Protein AF-A0A6I6HIT9-F1 (afdb_monomer)

Structure (mmCIF, N/CA/C/O backbone):
data_AF-A0A6I6HIT9-F1
#
_entry.id   AF-A0A6I6HIT9-F1
#
loop_
_atom_site.group_PDB
_atom_site.id
_atom_site.type_symbol
_atom_site.label_atom_id
_atom_site.label_alt_id
_atom_site.label_comp_id
_atom_site.label_asym_id
_atom_site.label_entity_id
_atom_site.label_seq_id
_atom_site.pdbx_PDB_ins_code
_atom_site.Cartn_x
_atom_site.Cartn_y
_atom_site.Cartn_z
_atom_site.occupancy
_atom_site.B_iso_or_equiv
_atom_site.auth_seq_id
_atom_site.auth_comp_id
_atom_site.auth_asym_id
_atom_site.auth_atom_id
_atom_site.pdbx_PDB_model_num
ATOM 1 N N . MET A 1 1 ? 0.908 -7.515 -11.538 1.00 87.12 1 MET A N 1
ATOM 2 C CA . MET A 1 1 ? 1.543 -8.220 -10.404 1.0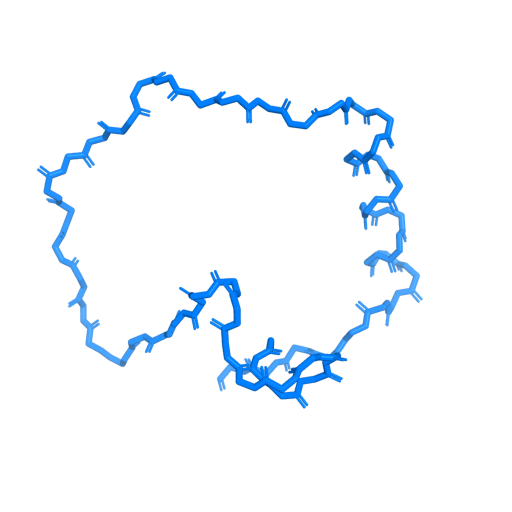0 87.12 1 MET A CA 1
ATOM 3 C C . MET A 1 1 ? 1.500 -9.720 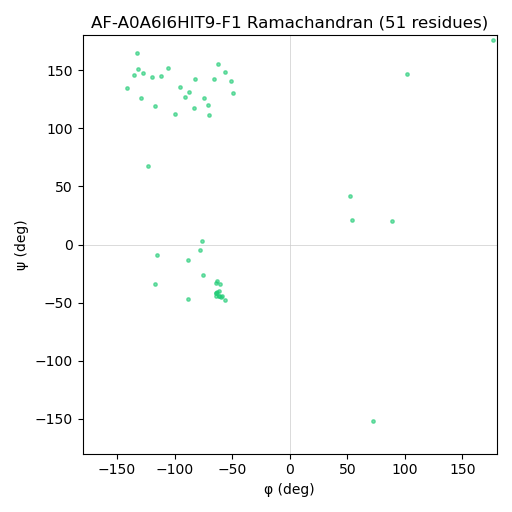-10.623 1.00 87.12 1 MET A C 1
ATOM 5 O O . MET A 1 1 ? 2.557 -10.302 -10.831 1.00 87.12 1 MET A O 1
ATOM 9 N N . THR A 1 2 ? 0.304 -10.309 -10.637 1.00 93.75 2 THR A N 1
ATOM 10 C CA . THR A 1 2 ? 0.075 -11.734 -10.912 1.00 93.75 2 THR A CA 1
ATOM 11 C C . THR A 1 2 ? 0.796 -12.192 -12.173 1.00 93.75 2 THR A C 1
ATOM 13 O O . THR A 1 2 ? 0.706 -11.505 -13.192 1.00 93.75 2 THR A O 1
ATOM 16 N N . ASP A 1 3 ? 1.539 -13.293 -12.069 1.00 94.75 3 ASP A N 1
ATOM 17 C CA . ASP A 1 3 ? 2.268 -13.930 -13.174 1.00 94.75 3 ASP A CA 1
ATOM 18 C C . ASP A 1 3 ? 3.225 -13.003 -13.957 1.00 94.75 3 ASP A C 1
ATOM 20 O O . ASP A 1 3 ? 3.587 -13.291 -15.094 1.00 94.75 3 ASP A O 1
ATOM 24 N N . LYS A 1 4 ? 3.663 -11.870 -13.378 1.00 92.25 4 LYS A N 1
ATOM 25 C CA . LYS A 1 4 ? 4.624 -10.957 -14.036 1.00 92.25 4 LYS A CA 1
ATOM 26 C C . LYS A 1 4 ? 6.081 -11.325 -13.750 1.00 92.25 4 LYS A C 1
ATOM 28 O O . LYS A 1 4 ? 6.895 -11.339 -14.663 1.00 92.25 4 LYS A O 1
ATOM 33 N N . LYS A 1 5 ? 6.419 -11.585 -12.481 1.00 91.94 5 LYS A N 1
ATOM 34 C CA . LYS A 1 5 ? 7.779 -11.973 -12.045 1.00 91.94 5 LYS A CA 1
ATOM 35 C C . LYS A 1 5 ? 7.827 -13.371 -11.428 1.00 91.94 5 LYS A C 1
ATOM 37 O O . LYS A 1 5 ? 8.823 -14.068 -11.574 1.00 91.94 5 LYS A O 1
ATOM 42 N N . PHE A 1 6 ? 6.763 -13.759 -10.731 1.00 96.06 6 PHE A N 1
ATOM 43 C CA . PHE A 1 6 ? 6.620 -15.046 -10.055 1.00 96.06 6 PHE A CA 1
ATOM 44 C C . PHE A 1 6 ? 5.256 -15.652 -10.405 1.00 96.06 6 PHE A C 1
ATOM 46 O O . PHE A 1 6 ? 4.327 -14.874 -10.648 1.00 96.06 6 PHE A O 1
ATOM 53 N N . PRO A 1 7 ? 5.126 -16.993 -10.415 1.00 97.31 7 PRO A N 1
ATOM 54 C CA . PRO A 1 7 ? 3.857 -17.655 -10.692 1.00 97.31 7 PRO A CA 1
ATOM 55 C C . PRO A 1 7 ? 2.816 -17.366 -9.599 1.00 97.31 7 PRO A C 1
ATOM 57 O O . PRO A 1 7 ? 3.129 -17.316 -8.406 1.00 97.31 7 PRO A O 1
ATOM 60 N N . GLY A 1 8 ? 1.564 -17.199 -10.015 1.00 96.75 8 GLY A N 1
ATOM 61 C CA . GLY A 1 8 ? 0.418 -16.880 -9.175 1.00 96.75 8 GLY A CA 1
ATOM 62 C C . GLY A 1 8 ? 0.413 -15.440 -8.656 1.00 96.75 8 GLY A C 1
ATOM 63 O O . GLY A 1 8 ? 0.952 -14.515 -9.268 1.00 96.75 8 GLY A O 1
ATOM 64 N N . ASN A 1 9 ? -0.216 -15.248 -7.489 1.00 97.06 9 ASN A N 1
ATOM 65 C CA . ASN A 1 9 ? -0.322 -13.952 -6.805 1.00 97.06 9 ASN A CA 1
ATOM 66 C C . ASN A 1 9 ? 0.251 -13.993 -5.372 1.00 97.06 9 ASN A C 1
ATOM 68 O O . ASN A 1 9 ? -0.509 -13.861 -4.407 1.00 97.06 9 ASN A O 1
ATOM 72 N N . PRO A 1 10 ? 1.577 -14.169 -5.192 1.00 97.12 10 PRO A N 1
ATOM 73 C CA . PRO A 1 10 ? 2.17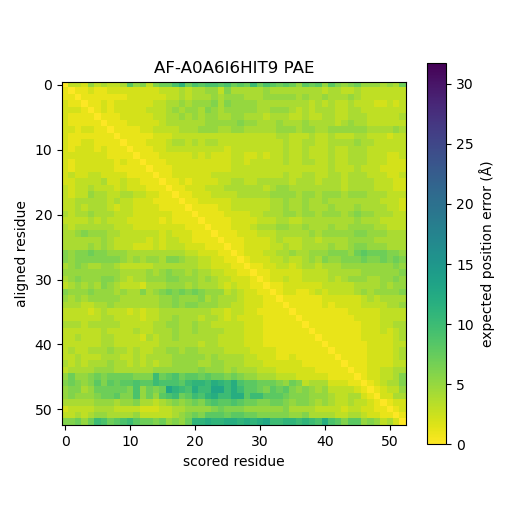5 -14.279 -3.859 1.00 97.12 10 PRO A CA 1
ATOM 74 C C . PRO A 1 10 ? 1.947 -13.039 -2.988 1.00 97.12 10 PRO A C 1
ATOM 76 O O . PRO A 1 10 ? 1.747 -13.157 -1.783 1.00 97.12 10 PRO A O 1
ATOM 79 N N . THR A 1 11 ? 1.919 -11.849 -3.600 1.00 95.25 11 THR A N 1
ATOM 80 C CA . THR A 1 11 ? 1.673 -10.573 -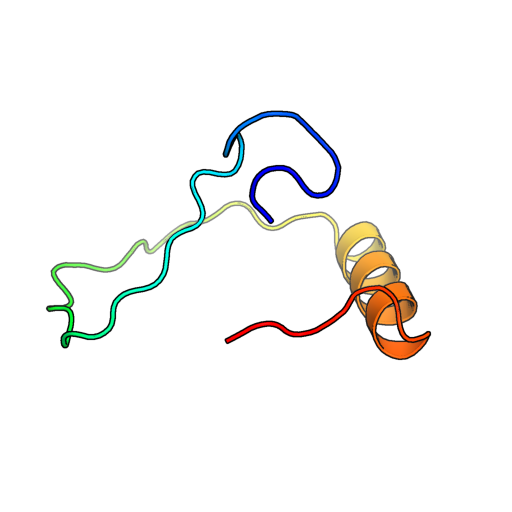2.907 1.00 95.25 11 THR A CA 1
ATOM 81 C C . THR A 1 11 ? 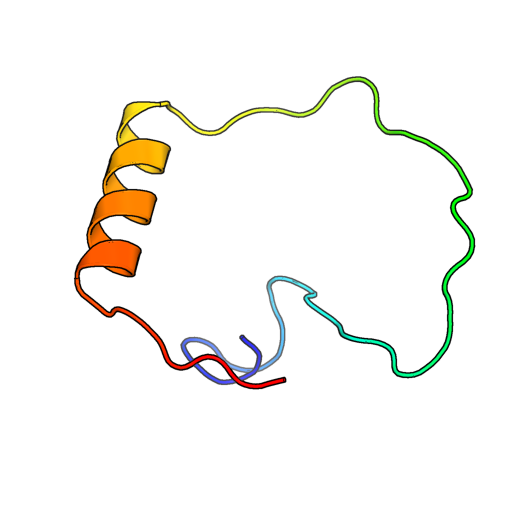0.201 -10.335 -2.583 1.00 95.25 11 THR A C 1
ATOM 83 O O . THR A 1 11 ? -0.117 -9.335 -1.945 1.00 95.25 11 THR A O 1
ATOM 86 N N . ARG A 1 12 ? -0.701 -11.223 -3.027 1.00 96.44 12 ARG A N 1
ATOM 87 C CA . ARG A 1 12 ? -2.151 -11.146 -2.789 1.00 96.44 12 ARG A CA 1
ATOM 88 C C . ARG A 1 12 ? -2.746 -9.790 -3.185 1.00 96.44 12 ARG A C 1
ATOM 90 O O . ARG A 1 12 ? -3.574 -9.228 -2.477 1.00 96.44 12 ARG A O 1
ATOM 97 N N . SER A 1 13 ? -2.311 -9.252 -4.322 1.00 95.19 13 SER A N 1
ATOM 98 C CA . SER A 1 13 ? -2.807 -7.976 -4.847 1.00 95.19 13 SER A CA 1
ATOM 99 C C . SER A 1 13 ? -4.057 -8.196 -5.706 1.00 95.19 13 SER A C 1
ATOM 101 O O . SER A 1 13 ? -4.045 -9.053 -6.589 1.00 95.19 13 SER A O 1
ATOM 103 N N . TYR A 1 14 ? -5.121 -7.422 -5.478 1.00 95.31 14 TYR A N 1
ATOM 104 C CA . TYR A 1 14 ? -6.406 -7.540 -6.185 1.00 95.31 14 TYR A CA 1
ATOM 105 C C . TYR A 1 14 ? -6.919 -6.172 -6.652 1.00 95.31 14 TYR A C 1
ATOM 107 O O . TYR A 1 14 ? -6.459 -5.136 -6.176 1.00 95.31 14 TYR A O 1
ATOM 115 N N . ARG A 1 15 ? -7.898 -6.174 -7.565 1.00 95.50 15 ARG A N 1
ATOM 116 C CA . ARG A 1 15 ? -8.651 -4.986 -8.003 1.00 95.50 15 ARG A CA 1
ATOM 117 C C . ARG A 1 15 ? -10.146 -5.305 -8.077 1.00 95.50 15 ARG A C 1
ATOM 119 O O . ARG A 1 15 ? -10.503 -6.427 -8.431 1.00 95.50 15 ARG A O 1
ATOM 126 N N . SER A 1 16 ? -11.004 -4.331 -7.767 1.00 96.38 16 SER A N 1
ATOM 127 C CA . SER A 1 16 ? -12.470 -4.462 -7.811 1.00 96.38 16 SER A CA 1
ATOM 128 C C . SER A 1 16 ? -13.075 -3.470 -8.802 1.00 96.38 16 SER A C 1
ATOM 130 O O . SER A 1 16 ? -12.612 -2.337 -8.903 1.00 96.38 16 SER A O 1
ATOM 132 N N . ARG A 1 17 ? -14.137 -3.886 -9.503 1.00 97.50 17 ARG A N 1
ATOM 133 C CA . ARG A 1 17 ? -15.001 -2.990 -10.297 1.00 97.50 17 ARG A CA 1
ATOM 134 C C . ARG A 1 17 ? -16.149 -2.388 -9.482 1.00 97.50 17 ARG A C 1
ATOM 136 O O . ARG A 1 17 ? -16.806 -1.466 -9.949 1.00 97.50 17 ARG A O 1
ATOM 143 N N . HIS A 1 18 ? -16.399 -2.920 -8.289 1.00 97.94 18 HIS A N 1
ATOM 144 C CA . HIS A 1 18 ? -17.454 -2.466 -7.390 1.00 97.94 18 HIS A CA 1
ATOM 145 C C . HIS A 1 18 ? -16.867 -1.685 -6.209 1.00 97.94 18 HIS A C 1
ATOM 147 O O . HIS A 1 18 ? -15.731 -1.968 -5.806 1.00 97.94 18 HIS A O 1
ATOM 153 N N . PRO A 1 19 ? -17.632 -0.747 -5.622 1.00 98.19 19 PRO A N 1
ATOM 154 C CA . PRO A 1 19 ? -17.224 -0.039 -4.414 1.00 98.19 19 PRO A CA 1
ATOM 155 C C . PRO A 1 19 ? -16.895 -0.993 -3.259 1.00 98.19 19 PRO A C 1
ATOM 157 O O . PRO A 1 19 ? -17.510 -2.051 -3.119 1.00 98.19 19 PRO A O 1
ATOM 160 N N . LEU A 1 20 ? -15.949 -0.590 -2.409 1.00 97.69 20 LEU A N 1
ATOM 161 C CA . LEU A 1 20 ? -15.574 -1.309 -1.191 1.00 97.69 20 LEU A CA 1
ATOM 162 C C . LEU A 1 20 ? -15.990 -0.498 0.043 1.00 97.69 20 LEU A C 1
ATOM 164 O O . LEU A 1 20 ? -15.929 0.731 0.030 1.00 97.69 20 LEU A O 1
ATOM 168 N N . LYS A 1 21 ? -16.395 -1.184 1.117 1.00 98.25 21 LYS A N 1
ATOM 169 C CA . LYS A 1 21 ? -16.694 -0.567 2.418 1.00 98.25 21 LYS A CA 1
ATOM 170 C C . LYS A 1 21 ? -15.434 -0.563 3.287 1.00 98.25 21 LYS A C 1
ATOM 172 O O . LYS A 1 21 ? -14.850 -1.622 3.503 1.00 98.25 21 LYS A O 1
ATOM 177 N N . VAL A 1 22 ? -15.045 0.597 3.817 1.00 97.69 22 VAL A N 1
ATOM 178 C CA . VAL A 1 22 ? -13.992 0.696 4.843 1.00 97.69 22 VAL A CA 1
ATOM 179 C C . VAL A 1 22 ? -14.563 0.203 6.174 1.00 97.69 22 VAL A C 1
ATOM 181 O O . VAL A 1 22 ? -15.625 0.659 6.594 1.00 97.69 22 VAL A O 1
ATOM 184 N N . VAL A 1 23 ? -13.894 -0.760 6.810 1.00 98.25 23 VAL A N 1
ATOM 185 C CA . VAL A 1 23 ? -14.378 -1.421 8.041 1.00 98.25 23 VAL A CA 1
ATOM 186 C C . VAL A 1 23 ? -13.496 -1.174 9.264 1.00 98.25 23 VAL A C 1
ATOM 188 O O . VAL A 1 23 ? -13.889 -1.519 10.371 1.00 98.25 23 VAL A O 1
ATOM 191 N N . GLY A 1 24 ? -12.322 -0.580 9.072 1.00 98.25 24 GLY A N 1
ATOM 192 C CA . GLY A 1 24 ? -11.363 -0.291 10.128 1.00 98.25 24 GLY A CA 1
ATOM 193 C C . GLY A 1 24 ? -10.083 0.307 9.556 1.00 98.25 24 GLY A C 1
ATOM 194 O O . GLY A 1 24 ? -9.926 0.402 8.336 1.00 98.25 24 GLY A O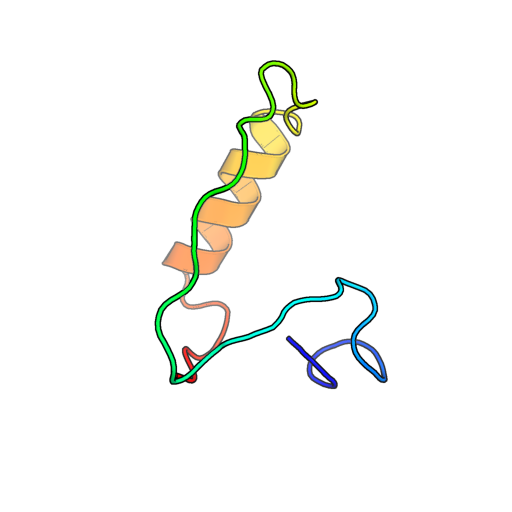 1
ATOM 195 N N . GLU A 1 25 ? -9.182 0.684 10.453 1.00 98.12 25 GLU A N 1
ATOM 196 C CA . GLU A 1 25 ? -7.868 1.252 10.166 1.00 98.12 25 GLU A CA 1
ATOM 197 C C . GLU A 1 25 ? -6.802 0.455 10.924 1.00 98.12 25 GLU A C 1
ATOM 199 O O . GLU A 1 25 ? -7.066 -0.086 11.998 1.00 98.12 25 GLU A O 1
ATOM 204 N N . ILE A 1 26 ? -5.606 0.351 10.345 1.00 97.38 26 ILE A N 1
ATOM 205 C CA . ILE A 1 26 ? -4.444 -0.217 11.028 1.00 97.38 26 ILE A CA 1
ATOM 206 C C . ILE A 1 26 ? -3.597 0.957 11.517 1.00 97.38 26 ILE A C 1
ATOM 208 O O . ILE A 1 26 ? -3.023 1.673 10.702 1.00 97.38 26 ILE A O 1
ATOM 212 N N . GLU A 1 27 ? -3.511 1.137 12.834 1.00 97.19 27 GLU A N 1
ATOM 213 C CA . GLU A 1 27 ? -2.803 2.274 13.446 1.00 97.19 27 GLU A CA 1
ATOM 214 C C . GLU A 1 27 ? -1.274 2.136 13.398 1.00 97.19 27 GLU A C 1
ATOM 216 O O . GLU A 1 27 ? -0.551 3.131 13.406 1.00 97.19 27 GLU A O 1
ATOM 221 N N . SER A 1 28 ? -0.763 0.903 13.353 1.00 96.56 28 SER A N 1
ATOM 222 C CA . SER A 1 28 ? 0.670 0.618 13.351 1.00 96.56 28 SER A CA 1
ATOM 223 C C . SER A 1 28 ? 1.052 -0.324 12.215 1.00 96.56 28 SER A C 1
ATOM 225 O O . SER A 1 2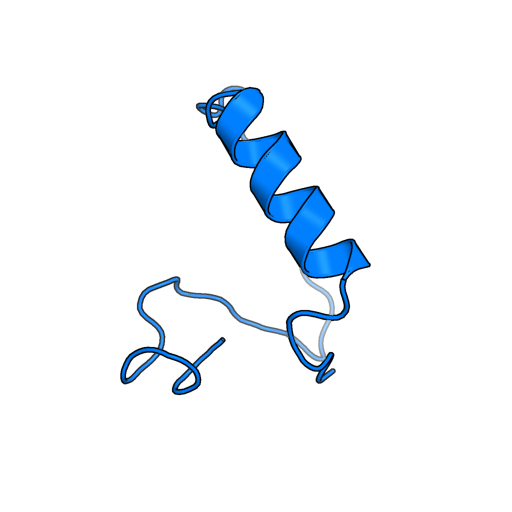8 ? 0.501 -1.411 12.044 1.00 96.56 28 SER A O 1
ATOM 227 N N . TRP A 1 29 ? 2.026 0.107 11.417 1.00 95.75 29 TRP A N 1
ATOM 228 C CA . TRP A 1 29 ? 2.568 -0.672 10.314 1.00 95.75 29 TRP A CA 1
ATOM 229 C C . TRP A 1 29 ? 4.077 -0.478 10.235 1.00 95.75 29 TRP A C 1
ATOM 231 O O . TRP A 1 29 ? 4.573 0.647 10.309 1.00 95.75 29 TRP A O 1
ATOM 241 N N . GLU A 1 30 ? 4.812 -1.572 10.070 1.00 96.12 30 GLU A N 1
ATOM 242 C CA . GLU A 1 30 ? 6.261 -1.517 9.923 1.00 96.12 30 GLU A CA 1
ATOM 243 C C . GLU A 1 30 ? 6.633 -0.930 8.558 1.00 96.12 30 GLU A C 1
ATOM 245 O O . GLU A 1 30 ? 6.277 -1.450 7.495 1.00 96.12 30 GLU A O 1
ATOM 250 N N . THR A 1 31 ? 7.355 0.186 8.576 1.00 94.88 31 THR A N 1
ATOM 251 C CA . THR A 1 31 ? 7.851 0.812 7.355 1.00 94.88 31 THR A CA 1
ATOM 252 C C . THR A 1 31 ? 9.127 0.132 6.887 1.00 94.88 31 THR A C 1
ATOM 254 O O . THR A 1 31 ? 10.006 -0.172 7.691 1.00 94.88 31 THR A O 1
ATOM 257 N N . PHE A 1 32 ? 9.288 -0.004 5.574 1.00 96.44 32 PHE A N 1
ATOM 258 C CA . PHE A 1 32 ? 10.585 -0.356 5.004 1.00 96.44 32 PHE A CA 1
ATOM 259 C C . PHE A 1 32 ? 11.635 0.722 5.293 1.00 96.44 32 PHE A C 1
ATOM 261 O O . PHE A 1 32 ? 11.307 1.903 5.428 1.00 96.44 32 PHE A O 1
ATOM 268 N N . ASP A 1 33 ? 12.905 0.314 5.294 1.00 97.31 33 ASP A N 1
ATOM 269 C CA . ASP A 1 33 ? 14.035 1.238 5.365 1.00 97.31 33 ASP A CA 1
ATOM 270 C C . ASP A 1 33 ? 13.928 2.359 4.312 1.00 97.31 33 ASP A C 1
ATOM 272 O O . ASP A 1 33 ? 13.552 2.147 3.152 1.00 97.31 33 ASP A O 1
ATOM 276 N N . ALA A 1 34 ? 14.300 3.576 4.708 1.00 97.25 34 ALA A N 1
ATOM 277 C CA . ALA A 1 34 ? 14.166 4.749 3.857 1.00 97.25 34 ALA A CA 1
ATOM 278 C C . ALA A 1 34 ? 15.035 4.663 2.589 1.00 97.25 34 ALA A C 1
ATOM 280 O O . ALA A 1 34 ? 14.638 5.174 1.540 1.00 97.25 34 ALA A O 1
ATOM 281 N N . GLY A 1 35 ? 16.210 4.026 2.657 1.00 98.12 35 GLY A N 1
ATOM 282 C CA . GLY A 1 35 ? 17.066 3.768 1.499 1.00 98.12 35 GLY A CA 1
ATOM 283 C C . GLY A 1 35 ? 16.403 2.839 0.493 1.00 98.12 35 GLY A C 1
ATOM 284 O O . GLY A 1 35 ? 16.374 3.146 -0.701 1.00 98.12 35 GLY A O 1
ATOM 285 N N . PHE A 1 36 ? 15.779 1.771 0.984 1.00 97.56 36 PHE A N 1
ATOM 286 C CA . PHE A 1 36 ? 15.005 0.856 0.151 1.00 97.56 36 PHE A CA 1
ATOM 287 C C . PHE A 1 36 ? 13.840 1.564 -0.561 1.00 97.56 36 PHE A C 1
ATOM 289 O O . PHE A 1 36 ? 13.668 1.419 -1.773 1.00 97.56 36 PHE A O 1
ATOM 296 N N . VAL A 1 37 ? 13.080 2.404 0.152 1.00 96.88 37 VAL A N 1
ATOM 297 C CA . VAL A 1 37 ? 11.972 3.177 -0.442 1.00 96.88 37 VAL A CA 1
ATOM 298 C C . VAL A 1 37 ? 12.469 4.154 -1.511 1.00 96.88 37 VAL A C 1
ATOM 300 O O . VAL A 1 37 ? 11.837 4.286 -2.563 1.00 96.88 37 VAL A O 1
ATOM 303 N N . ARG A 1 38 ? 13.600 4.836 -1.279 1.00 97.81 38 ARG A N 1
ATOM 304 C CA . ARG A 1 38 ? 14.198 5.746 -2.273 1.00 97.81 38 ARG A CA 1
ATOM 305 C C . ARG A 1 38 ? 14.582 5.013 -3.555 1.00 97.81 38 ARG A C 1
ATOM 307 O O . ARG A 1 38 ? 14.273 5.497 -4.640 1.00 97.81 38 ARG A O 1
ATOM 314 N N . GLU A 1 39 ? 15.196 3.842 -3.432 1.00 97.50 39 GLU A N 1
ATOM 315 C CA . GLU A 1 39 ? 15.593 3.033 -4.585 1.00 97.50 39 GLU A CA 1
ATOM 316 C C . GLU A 1 39 ? 14.380 2.545 -5.391 1.00 97.50 39 GLU A C 1
ATOM 318 O O . GLU A 1 39 ? 14.376 2.632 -6.619 1.00 97.50 39 GLU A O 1
ATOM 323 N N . LEU A 1 40 ? 13.311 2.101 -4.720 1.00 95.50 40 LEU A N 1
ATOM 324 C CA . LEU A 1 40 ? 12.066 1.734 -5.401 1.00 95.50 40 LEU A CA 1
ATOM 325 C C . LEU A 1 40 ? 11.478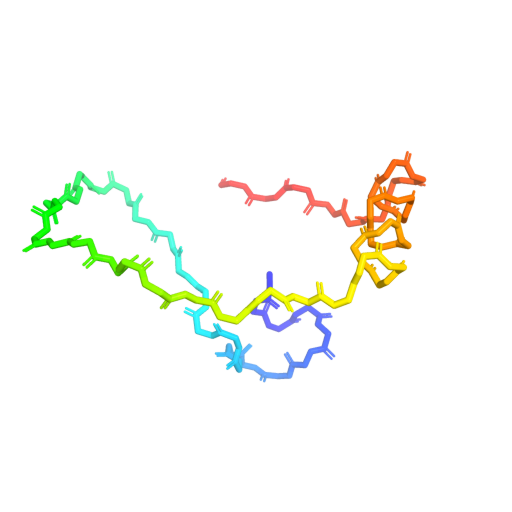 2.909 -6.193 1.00 95.50 40 LEU A C 1
ATOM 327 O O . LEU A 1 40 ? 11.089 2.733 -7.348 1.00 95.50 40 LEU A O 1
ATOM 331 N N . ARG A 1 41 ? 11.445 4.112 -5.601 1.00 95.81 41 ARG A N 1
ATOM 332 C CA . ARG A 1 41 ? 10.955 5.326 -6.276 1.00 95.81 41 ARG A CA 1
ATOM 333 C C . ARG A 1 41 ? 11.789 5.670 -7.508 1.00 95.81 41 ARG A C 1
ATOM 335 O O . ARG A 1 41 ? 11.205 5.945 -8.554 1.00 95.81 41 ARG A O 1
ATOM 342 N N . ARG A 1 42 ? 13.121 5.594 -7.407 1.00 97.56 42 ARG A N 1
ATOM 343 C CA . ARG A 1 42 ? 14.041 5.837 -8.530 1.00 97.56 42 ARG A CA 1
ATOM 344 C C . ARG A 1 42 ? 13.730 4.921 -9.716 1.00 97.56 42 ARG A C 1
ATOM 346 O O . ARG A 1 42 ? 13.562 5.399 -10.830 1.00 97.56 42 ARG A O 1
ATOM 353 N N . ARG A 1 43 ? 13.562 3.616 -9.476 1.00 95.06 43 ARG A N 1
ATOM 354 C CA . ARG A 1 43 ? 13.257 2.646 -10.548 1.00 95.06 43 ARG A CA 1
ATOM 355 C C . ARG A 1 43 ? 11.937 2.929 -11.256 1.00 95.06 43 ARG A C 1
ATOM 357 O O . ARG A 1 43 ? 11.852 2.786 -12.471 1.00 95.06 43 ARG A O 1
ATOM 364 N N . VAL A 1 44 ? 10.903 3.318 -10.509 1.00 94.38 44 VAL A N 1
ATOM 365 C CA . VAL A 1 44 ? 9.609 3.690 -11.104 1.00 94.38 44 VAL A CA 1
ATOM 366 C C . VAL A 1 44 ? 9.762 4.936 -11.980 1.00 94.38 44 VAL A C 1
ATOM 368 O O . VAL A 1 44 ? 9.229 4.965 -13.084 1.00 94.38 44 VAL A O 1
ATOM 371 N N . GLN A 1 45 ? 10.531 5.935 -11.533 1.00 95.19 45 GLN A N 1
ATOM 372 C CA . GLN A 1 45 ? 10.821 7.142 -12.321 1.00 95.19 45 GLN A CA 1
ATOM 373 C C . GLN A 1 45 ? 11.606 6.843 -13.606 1.00 95.19 45 GLN A C 1
ATOM 375 O O . GLN A 1 45 ? 11.400 7.509 -14.613 1.00 95.19 45 GLN A O 1
ATOM 380 N N . GLU A 1 46 ? 12.453 5.814 -13.595 1.00 96.56 46 GLU A N 1
ATOM 381 C CA . GLU A 1 46 ? 13.187 5.321 -14.771 1.00 96.56 46 GLU A CA 1
ATOM 382 C C . GLU A 1 46 ? 12.316 4.506 -15.744 1.00 96.56 46 GLU A C 1
ATOM 384 O O . GLU A 1 46 ? 12.814 4.004 -16.750 1.00 96.56 46 GLU A O 1
ATOM 389 N N . GLY A 1 47 ? 11.012 4.380 -15.474 1.00 90.62 47 GLY A N 1
ATOM 390 C CA . GLY A 1 47 ? 10.059 3.707 -16.356 1.00 90.62 47 GLY A CA 1
ATOM 391 C C . GLY A 1 47 ? 9.924 2.206 -16.104 1.00 90.62 47 GLY A C 1
ATOM 392 O O . GLY A 1 47 ? 9.473 1.468 -16.980 1.00 90.62 47 GLY A O 1
ATOM 393 N N . MET A 1 48 ? 10.308 1.717 -14.920 1.00 88.06 48 MET A N 1
ATOM 394 C CA . MET A 1 48 ? 10.138 0.305 -14.585 1.00 88.06 48 MET A CA 1
ATOM 395 C C . MET A 1 48 ? 8.655 -0.057 -14.395 1.00 88.06 48 MET A C 1
ATOM 397 O O . MET A 1 48 ? 8.046 0.269 -13.375 1.00 88.06 48 MET A O 1
ATOM 401 N N . GLY A 1 49 ? 8.131 -0.858 -15.325 1.00 84.38 49 GLY A N 1
ATOM 402 C CA . GLY A 1 49 ? 6.817 -1.499 -15.240 1.00 84.38 49 GLY A CA 1
ATOM 403 C C . GLY A 1 49 ? 5.733 -0.805 -16.066 1.00 84.38 49 GLY A C 1
ATOM 404 O O . GLY A 1 49 ? 5.716 0.409 -16.223 1.00 84.38 49 GLY A O 1
ATOM 405 N N . GLU A 1 50 ? 4.804 -1.602 -16.589 1.00 89.69 50 GLU A N 1
ATOM 406 C CA . GLU A 1 50 ? 3.631 -1.129 -17.328 1.00 89.69 50 GLU A CA 1
ATOM 407 C C . GLU A 1 50 ? 2.424 -1.010 -16.385 1.00 89.69 50 GLU A C 1
ATOM 409 O O . GLU A 1 50 ? 2.151 -1.920 -15.590 1.00 89.69 50 GLU A O 1
ATOM 414 N N . ILE A 1 51 ? 1.681 0.095 -16.486 1.00 89.44 51 ILE A N 1
ATOM 415 C CA . ILE A 1 51 ? 0.429 0.284 -15.749 1.00 89.44 51 ILE A CA 1
ATOM 416 C C . ILE A 1 51 ? -0.701 -0.405 -16.515 1.00 89.44 51 ILE A C 1
ATOM 418 O O . ILE A 1 51 ? -1.045 -0.008 -17.624 1.00 89.44 51 ILE A O 1
ATOM 422 N N . ILE A 1 52 ? -1.308 -1.408 -15.882 1.00 87.19 52 ILE A N 1
ATOM 423 C CA . ILE A 1 52 ? -2.495 -2.105 -16.384 1.00 87.19 52 ILE A CA 1
ATOM 424 C C . ILE A 1 52 ? -3.651 -1.880 -15.406 1.00 87.19 52 ILE A C 1
ATOM 426 O O . ILE A 1 52 ? -3.548 -2.265 -14.240 1.00 87.19 52 ILE A O 1
ATOM 430 N N . ASN A 1 53 ? -4.742 -1.257 -15.855 1.00 83.62 53 ASN A N 1
ATOM 431 C CA . ASN A 1 53 ? -5.930 -1.014 -15.028 1.00 83.62 53 ASN A CA 1
ATOM 432 C C . ASN A 1 53 ? -7.144 -1.755 -15.583 1.00 83.62 53 ASN A C 1
ATOM 434 O O . ASN A 1 53 ? -7.432 -1.594 -16.787 1.00 83.62 53 ASN A O 1
#

Secondary structure (DSSP, 8-state):
-TTTSSSS-TT-----SS--------S--PPPPHHHHHHHHHHHHTT-S----

Sequence (53 aa):
MTDKKFPGNPTRSYRSRHPLKVVGEIESWETFDAGFVRELRRRVQEGMGEIIN

Organism: Variovorax paradoxus (NCBI:txid34073)

pLDDT: mean 95.09, std 3.6, range [83.62, 98.25]

Foldseek 3Di:
DDPPPDHGCPVPDDDDPDDDDDDDDDPDDDDDDPVVVVVVVVCVVVVPDDDDD

InterPro domains:
  IPR021975 Rifampin ADP-ribosyltransferase [PF12120] (1-29)
  IPR038611 Rifampin ADP-ribosyltransferase superfamily [G3DSA:3.20.170.40] (1-52)

Radius of gyration: 14.85 Å; Cα contacts (8 Å, |Δi|>4): 13; chains: 1; bounding box: 34×25×31 Å

Mean predicted aligned error: 3.55 Å

Solvent-accessible surface area (backbone atoms only — not comparable to full-atom values): 3927 Å² total; per-residue (Å²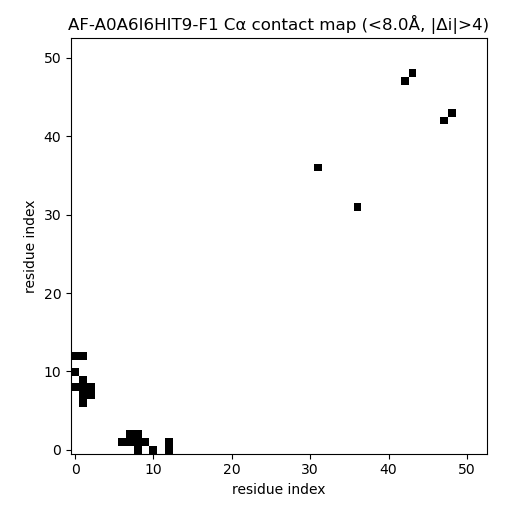): 113,64,61,70,88,51,82,56,54,88,84,69,78,83,88,75,96,63,93,80,84,88,87,80,82,82,94,77,78,91,75,75,58,68,68,59,53,52,53,55,52,52,45,47,75,74,61,61,75,83,92,82,134